Protein AF-A0A2E3W223-F1 (afdb_monomer_lite)

Radius of gyration: 14.81 Å; chains: 1; bounding box: 36×37×32 Å

Sequence (92 aa):
MTFQKFMIMNHSEAHQRSEVVDMLINPDHIVSIKPIRMTTNDQKVVEGYWIRLSNGKKYKAIQVPASFKTALEEDLPAPTFVSETMFEEQLQ

pLDDT: mean 72.54, std 17.09, range [40.56, 92.75]

Structure (mmCIF, N/CA/C/O backbone):
data_AF-A0A2E3W223-F1
#
_entry.id   AF-A0A2E3W223-F1
#
loop_
_atom_site.group_PDB
_atom_site.id
_atom_site.type_symbol
_atom_site.label_atom_id
_atom_site.label_alt_id
_atom_site.label_comp_id
_atom_site.label_asym_id
_atom_site.label_entity_id
_atom_site.label_seq_id
_atom_site.pdbx_PDB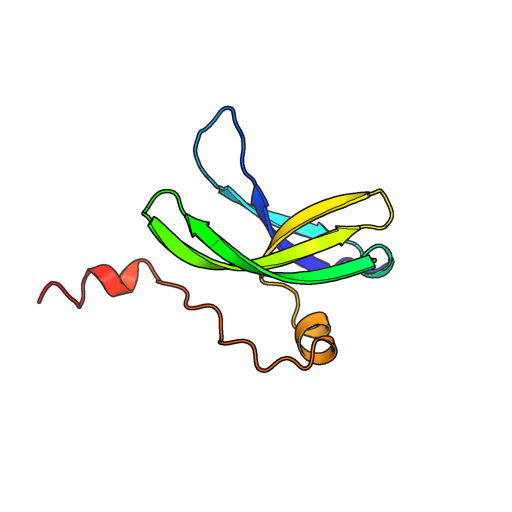_ins_code
_atom_site.Cartn_x
_atom_site.Cartn_y
_atom_site.Cartn_z
_atom_site.occupancy
_atom_site.B_iso_or_equiv
_atom_site.auth_seq_id
_atom_site.auth_comp_id
_atom_site.auth_asym_id
_atom_site.auth_atom_id
_atom_site.pdbx_PDB_model_num
ATOM 1 N N . MET A 1 1 ? -1.024 10.814 16.322 1.00 64.00 1 MET A N 1
ATOM 2 C CA . MET A 1 1 ? -0.553 10.606 14.937 1.00 64.00 1 MET A CA 1
ATOM 3 C C . MET A 1 1 ? 0.592 9.617 14.972 1.00 64.00 1 MET A C 1
ATOM 5 O O . MET A 1 1 ? 1.573 9.884 15.656 1.00 6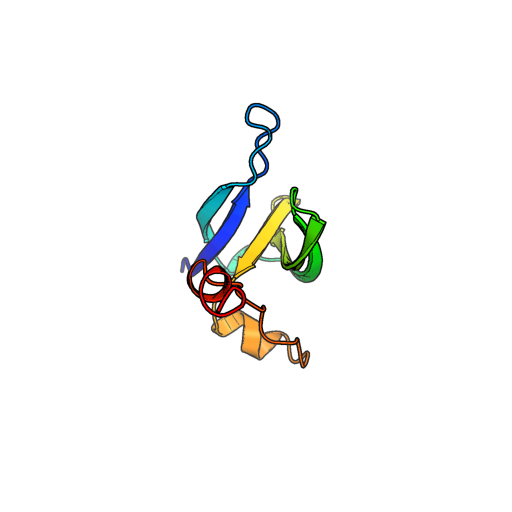4.00 1 MET A O 1
ATOM 9 N N . THR A 1 2 ? 0.443 8.474 14.305 1.00 86.12 2 THR A N 1
ATOM 10 C CA . THR A 1 2 ? 1.511 7.472 14.174 1.00 86.12 2 THR A CA 1
ATOM 11 C C . THR A 1 2 ? 1.953 7.414 12.718 1.00 86.12 2 THR A C 1
ATOM 13 O O . THR A 1 2 ? 1.156 7.658 11.820 1.00 86.12 2 THR A O 1
ATOM 16 N N . PHE A 1 3 ? 3.229 7.135 12.470 1.00 88.50 3 PHE A N 1
ATOM 17 C CA . PHE A 1 3 ? 3.752 6.947 11.121 1.00 88.50 3 PHE A CA 1
ATOM 18 C C . PHE A 1 3 ? 4.313 5.542 11.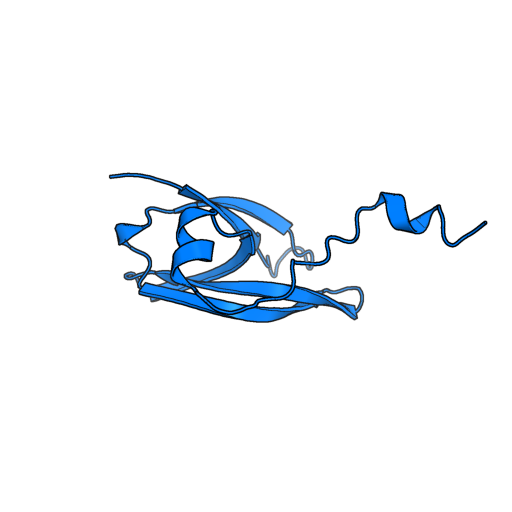011 1.00 88.50 3 PHE A C 1
ATOM 20 O O . PHE A 1 3 ? 4.984 5.067 11.927 1.00 88.50 3 PHE A O 1
ATOM 27 N N . GLN A 1 4 ? 4.039 4.883 9.892 1.00 88.50 4 GLN A N 1
ATOM 28 C CA . GLN A 1 4 ? 4.594 3.571 9.595 1.00 88.50 4 GLN A CA 1
ATOM 29 C C . GLN A 1 4 ? 5.413 3.634 8.311 1.00 88.50 4 GLN A C 1
ATOM 31 O O . GLN A 1 4 ? 5.144 4.446 7.424 1.00 88.50 4 GLN A O 1
ATOM 36 N N . LYS A 1 5 ? 6.445 2.794 8.248 1.00 87.19 5 LYS A N 1
ATOM 37 C CA . LYS A 1 5 ? 7.392 2.738 7.139 1.00 87.19 5 LYS A CA 1
ATOM 38 C C . LYS A 1 5 ? 6.855 1.838 6.029 1.00 87.19 5 LYS A C 1
ATOM 40 O O . LYS A 1 5 ? 6.529 0.681 6.271 1.00 87.19 5 LYS A O 1
ATOM 45 N N . PHE A 1 6 ? 6.804 2.371 4.819 1.00 87.12 6 PHE A N 1
ATOM 46 C CA . PHE A 1 6 ? 6.426 1.673 3.596 1.00 87.12 6 PHE A CA 1
ATOM 47 C C . PHE A 1 6 ? 7.591 1.731 2.615 1.00 87.12 6 PHE A C 1
ATOM 49 O O . PHE A 1 6 ? 8.226 2.776 2.489 1.00 87.12 6 PHE A O 1
ATOM 56 N N . MET A 1 7 ? 7.841 0.642 1.889 1.00 87.56 7 MET A N 1
ATOM 57 C CA . MET A 1 7 ? 8.769 0.664 0.754 1.00 87.56 7 MET A CA 1
ATOM 58 C C . MET A 1 7 ? 7.977 0.864 -0.529 1.00 87.56 7 MET A C 1
ATOM 60 O O . MET A 1 7 ? 7.225 -0.022 -0.946 1.00 87.56 7 MET A O 1
ATOM 64 N N . ILE A 1 8 ? 8.135 2.038 -1.133 1.00 86.62 8 ILE A N 1
ATOM 65 C CA . ILE A 1 8 ? 7.389 2.487 -2.308 1.00 86.62 8 ILE A CA 1
ATOM 66 C C . ILE A 1 8 ? 8.295 2.441 -3.530 1.00 86.62 8 ILE A C 1
ATOM 68 O O . ILE A 1 8 ? 9.433 2.892 -3.479 1.00 86.62 8 ILE A O 1
ATOM 72 N N . MET A 1 9 ? 7.774 1.937 -4.644 1.00 83.06 9 MET A N 1
ATOM 73 C CA . MET A 1 9 ? 8.414 2.103 -5.942 1.00 83.06 9 MET A CA 1
ATOM 74 C C . MET A 1 9 ? 8.051 3.468 -6.506 1.00 83.06 9 MET A C 1
ATOM 76 O O . MET A 1 9 ? 6.886 3.736 -6.821 1.00 83.06 9 MET A O 1
ATOM 80 N N . ASN A 1 10 ? 9.057 4.317 -6.653 1.00 75.88 10 ASN A N 1
ATOM 81 C CA . ASN A 1 10 ? 8.936 5.578 -7.351 1.00 75.88 10 ASN A CA 1
ATOM 82 C C . ASN A 1 10 ? 9.364 5.387 -8.810 1.00 75.88 10 ASN A C 1
ATOM 84 O O . ASN A 1 10 ? 10.477 4.941 -9.087 1.00 75.88 10 ASN A O 1
ATOM 88 N N . HIS A 1 11 ? 8.471 5.715 -9.742 1.00 64.81 11 HIS A N 1
ATOM 89 C CA . HIS A 1 11 ? 8.809 5.759 -11.158 1.00 64.81 11 HIS A CA 1
ATOM 90 C C . HIS A 1 11 ? 9.031 7.218 -11.539 1.00 64.81 11 HIS A C 1
ATOM 92 O O . HIS A 1 11 ? 8.073 7.966 -11.732 1.00 64.81 11 HIS A O 1
ATOM 98 N N . SER A 1 12 ? 10.295 7.630 -11.600 1.00 55.78 12 SER A N 1
ATOM 99 C CA . SER A 1 12 ? 10.647 8.931 -12.157 1.00 55.78 12 SER A CA 1
ATOM 100 C C . SER A 1 12 ? 10.751 8.802 -13.674 1.00 55.78 12 SER A C 1
ATOM 102 O O . SER A 1 12 ? 11.648 8.125 -14.182 1.00 55.78 12 SER A O 1
ATOM 104 N N . GLU A 1 13 ? 9.852 9.470 -14.403 1.00 51.16 13 GLU A N 1
ATOM 105 C CA . GLU A 1 13 ? 9.875 9.534 -15.875 1.00 51.16 13 GLU A CA 1
ATOM 106 C C . GLU A 1 13 ? 11.215 10.080 -16.407 1.00 51.16 13 GLU A C 1
ATOM 108 O O . GLU A 1 13 ? 11.655 9.705 -17.490 1.00 51.16 13 GLU A O 1
ATOM 113 N N . ALA A 1 14 ? 11.912 10.900 -15.610 1.00 51.78 14 ALA A N 1
ATOM 114 C CA . ALA A 1 14 ? 13.207 11.483 -15.952 1.00 51.78 14 ALA A CA 1
ATOM 115 C C . ALA A 1 14 ? 14.385 10.492 -15.893 1.00 51.78 14 ALA A C 1
ATOM 117 O O . ALA A 1 14 ? 15.413 10.740 -16.521 1.00 51.78 14 ALA A O 1
ATOM 118 N N . HIS A 1 15 ? 14.268 9.384 -15.150 1.00 49.97 15 HIS A N 1
ATOM 119 C CA . HIS A 1 15 ? 15.396 8.473 -14.917 1.00 49.97 15 HIS A CA 1
ATOM 120 C C . HIS A 1 15 ? 15.212 7.067 -15.492 1.00 49.97 15 HIS A C 1
ATOM 122 O O . HIS A 1 15 ? 16.152 6.281 -15.408 1.00 49.97 15 HIS A O 1
ATOM 128 N N . GLN A 1 16 ? 14.044 6.732 -16.067 1.00 52.72 16 GLN A N 1
ATOM 129 C CA . GLN A 1 16 ? 13.691 5.390 -16.587 1.00 52.72 16 GLN A CA 1
ATOM 130 C C . GLN A 1 16 ? 13.964 4.221 -15.610 1.00 52.72 16 GLN A C 1
ATOM 132 O O . GLN A 1 16 ? 13.804 3.051 -15.959 1.00 52.72 16 GLN A O 1
ATOM 137 N N . ARG A 1 17 ? 14.342 4.520 -14.366 1.00 54.72 17 ARG A N 1
ATOM 138 C CA . ARG A 1 17 ? 14.693 3.581 -13.309 1.00 54.72 17 ARG A CA 1
ATOM 139 C C . ARG A 1 17 ? 13.608 3.640 -12.254 1.00 54.72 17 ARG A C 1
ATOM 141 O O . ARG A 1 17 ? 13.176 4.711 -11.833 1.00 54.72 17 ARG A O 1
ATOM 148 N N . SER A 1 18 ? 13.147 2.457 -11.875 1.00 62.16 18 SER A N 1
ATOM 149 C CA . SER A 1 18 ? 12.245 2.302 -10.745 1.00 62.16 18 SER A CA 1
ATOM 150 C C . SER A 1 18 ? 13.105 2.260 -9.492 1.00 62.16 18 SER A C 1
ATOM 152 O O . SER A 1 18 ? 13.877 1.322 -9.316 1.00 62.16 18 SER A O 1
ATOM 154 N N . GLU A 1 19 ? 13.005 3.287 -8.656 1.00 72.94 19 GLU A N 1
ATOM 155 C CA . GLU A 1 19 ? 13.739 3.354 -7.393 1.00 72.94 19 GLU A CA 1
ATOM 156 C C . GLU A 1 19 ? 12.824 2.932 -6.248 1.00 72.94 19 GLU A C 1
ATOM 158 O O . GLU A 1 19 ? 11.668 3.356 -6.161 1.00 72.94 19 GLU A O 1
ATOM 163 N N . VAL A 1 20 ? 13.339 2.077 -5.368 1.00 78.12 20 VAL A N 1
ATOM 164 C CA . VAL A 1 20 ? 12.659 1.705 -4.128 1.00 78.12 20 VAL A CA 1
ATOM 165 C C . VAL A 1 20 ? 13.053 2.720 -3.066 1.00 78.12 20 VAL A C 1
ATOM 167 O O . VAL A 1 20 ? 14.228 2.854 -2.737 1.00 78.12 20 VAL A O 1
ATOM 170 N N . VAL A 1 21 ? 12.066 3.435 -2.535 1.00 83.75 21 VAL A N 1
ATOM 171 C CA . VAL A 1 21 ? 12.270 4.484 -1.537 1.00 83.75 21 VAL A CA 1
ATOM 172 C C . VAL A 1 21 ? 11.462 4.172 -0.287 1.00 83.75 21 VAL A C 1
ATOM 174 O O . VAL A 1 21 ? 10.295 3.775 -0.348 1.00 83.75 21 VAL A O 1
ATOM 177 N N . ASP A 1 22 ? 12.086 4.403 0.860 1.00 85.25 22 ASP A N 1
ATOM 178 C CA . ASP A 1 22 ? 11.430 4.351 2.156 1.00 85.25 22 ASP A CA 1
ATOM 179 C C . ASP A 1 22 ? 10.557 5.593 2.373 1.00 85.25 22 ASP A C 1
ATOM 181 O O . ASP A 1 22 ? 11.039 6.725 2.344 1.00 85.25 22 ASP A O 1
ATOM 185 N N . MET A 1 23 ? 9.267 5.391 2.641 1.00 87.25 23 MET A N 1
ATOM 186 C CA . MET A 1 23 ? 8.315 6.465 2.920 1.00 87.25 23 MET A CA 1
ATOM 187 C C . MET A 1 23 ? 7.582 6.229 4.238 1.00 87.25 23 MET A C 1
ATOM 189 O O . MET A 1 23 ? 7.081 5.140 4.512 1.00 87.25 23 MET A O 1
ATOM 193 N N . LEU A 1 24 ? 7.467 7.284 5.042 1.00 90.19 24 LEU A N 1
ATOM 194 C CA . LEU A 1 24 ? 6.630 7.297 6.237 1.00 90.19 24 LEU A CA 1
ATOM 195 C C . LEU A 1 24 ? 5.223 7.777 5.872 1.00 90.19 24 LEU A C 1
ATOM 197 O O . LEU A 1 24 ? 5.043 8.913 5.434 1.00 90.19 24 LEU A O 1
ATOM 201 N N . ILE A 1 25 ? 4.222 6.921 6.065 1.00 88.69 25 ILE A N 1
ATOM 202 C CA . ILE A 1 25 ? 2.809 7.248 5.837 1.00 88.69 25 ILE A CA 1
ATOM 203 C C . ILE A 1 25 ? 2.074 7.144 7.170 1.00 88.69 25 ILE A C 1
ATOM 205 O O . ILE A 1 25 ? 2.298 6.200 7.927 1.00 88.69 25 ILE A O 1
ATOM 209 N N . ASN A 1 26 ? 1.191 8.103 7.454 1.00 91.19 26 ASN A N 1
ATOM 210 C CA . ASN A 1 26 ? 0.250 7.978 8.562 1.00 91.19 26 ASN A CA 1
ATOM 211 C C . ASN A 1 26 ? -0.871 6.981 8.175 1.00 91.19 26 ASN A C 1
ATOM 213 O O . ASN A 1 26 ? -1.633 7.289 7.249 1.00 91.19 26 ASN A O 1
ATOM 217 N N . PRO A 1 27 ? -0.987 5.825 8.864 1.00 88.44 27 PRO A N 1
ATOM 218 C CA . PRO A 1 27 ? -2.032 4.818 8.657 1.00 88.44 27 PRO A CA 1
ATOM 219 C C . PRO A 1 27 ? -3.451 5.374 8.577 1.00 88.44 27 PRO A C 1
ATOM 221 O O . PRO A 1 27 ? -4.234 4.909 7.755 1.00 88.44 27 PRO A O 1
ATOM 224 N N . ASP A 1 28 ? -3.757 6.403 9.371 1.00 90.62 28 ASP A N 1
ATOM 225 C CA . ASP A 1 28 ? -5.102 6.982 9.482 1.00 90.62 28 ASP A CA 1
ATOM 226 C C . ASP A 1 28 ? -5.584 7.611 8.162 1.00 90.62 28 ASP A C 1
ATOM 228 O O . ASP A 1 28 ? -6.776 7.824 7.952 1.00 90.62 28 ASP A O 1
ATOM 232 N N . HIS A 1 29 ? -4.656 7.919 7.252 1.00 91.69 29 HIS A N 1
ATOM 233 C CA . HIS A 1 29 ? -4.972 8.461 5.933 1.00 91.69 29 HIS A CA 1
ATOM 234 C C . HIS A 1 29 ? -5.044 7.391 4.842 1.00 91.69 29 HIS A C 1
ATOM 236 O O . HIS A 1 29 ? -5.297 7.741 3.688 1.00 91.69 29 HIS A O 1
ATOM 242 N N . ILE A 1 30 ? -4.812 6.116 5.157 1.00 90.31 30 ILE A N 1
ATOM 243 C CA . ILE A 1 30 ? -4.899 5.028 4.183 1.00 90.31 30 ILE A CA 1
ATOM 244 C C . ILE A 1 30 ? -6.363 4.627 4.021 1.00 90.31 30 ILE A C 1
ATOM 246 O O . ILE A 1 30 ? -7.025 4.212 4.963 1.00 90.31 30 ILE A O 1
ATOM 250 N N . VAL A 1 31 ? -6.861 4.740 2.791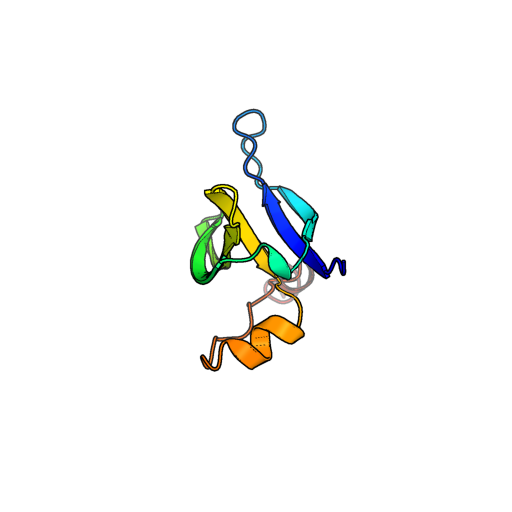 1.00 91.56 31 VAL A N 1
ATOM 251 C CA . VAL A 1 31 ? -8.238 4.378 2.428 1.00 91.56 31 VAL A CA 1
ATOM 252 C C . VAL A 1 31 ? -8.320 2.935 1.945 1.00 91.56 31 VAL A C 1
ATOM 254 O O . VAL A 1 31 ? -9.316 2.261 2.176 1.00 91.56 31 VAL A O 1
ATOM 257 N N . SER A 1 32 ? -7.298 2.452 1.235 1.00 88.12 32 SER A N 1
ATOM 258 C CA . SER A 1 32 ? -7.262 1.066 0.768 1.00 88.12 32 SER A CA 1
ATOM 259 C C . SER A 1 32 ? -5.844 0.613 0.463 1.00 88.12 32 SER A C 1
ATOM 261 O O . SER A 1 32 ? -5.059 1.386 -0.095 1.00 88.12 32 SER A O 1
ATOM 263 N N . ILE A 1 33 ? -5.577 -0.664 0.714 1.00 88.00 33 ILE A N 1
ATOM 264 C CA . ILE A 1 33 ? -4.400 -1.381 0.229 1.00 88.00 33 ILE A CA 1
ATOM 265 C C . ILE A 1 33 ? -4.912 -2.539 -0.627 1.00 88.00 33 ILE A C 1
ATOM 267 O O . ILE A 1 33 ? -5.788 -3.273 -0.181 1.00 88.00 33 ILE A O 1
ATOM 271 N N . LYS A 1 34 ? -4.427 -2.674 -1.864 1.00 86.44 34 LYS A N 1
ATOM 272 C CA . LYS A 1 34 ? -4.805 -3.781 -2.758 1.00 86.44 34 LYS A CA 1
ATOM 273 C C . LYS A 1 34 ? -3.569 -4.470 -3.319 1.00 86.44 34 LYS A C 1
ATOM 275 O O . LYS A 1 34 ? -2.709 -3.749 -3.825 1.00 86.44 34 LYS A O 1
ATOM 280 N N . PRO A 1 35 ? -3.472 -5.806 -3.284 1.00 84.56 35 PRO A N 1
ATOM 281 C CA . PRO A 1 35 ? -2.363 -6.512 -3.906 1.00 84.56 35 PRO A CA 1
ATOM 282 C C . PRO A 1 35 ? -2.377 -6.308 -5.424 1.00 84.56 35 PRO A C 1
ATOM 284 O O . PRO A 1 35 ? -3.433 -6.189 -6.051 1.00 84.56 35 PRO A O 1
ATOM 287 N N . ILE A 1 36 ? -1.190 -6.239 -6.016 1.00 82.94 36 ILE A N 1
ATOM 288 C CA . ILE A 1 36 ? -0.982 -6.124 -7.457 1.00 82.94 36 ILE A CA 1
ATOM 289 C C . ILE A 1 36 ? 0.225 -6.937 -7.897 1.00 82.94 36 ILE A C 1
ATOM 291 O O . ILE A 1 36 ? 1.197 -7.086 -7.163 1.00 82.94 36 ILE A O 1
ATOM 295 N N . ARG A 1 37 ? 0.191 -7.384 -9.151 1.00 80.81 37 ARG A N 1
ATOM 296 C CA . ARG A 1 37 ? 1.362 -7.891 -9.865 1.00 80.81 37 ARG A CA 1
ATOM 297 C C . ARG A 1 37 ? 1.895 -6.804 -10.780 1.00 80.81 37 ARG A C 1
ATOM 299 O O . ARG A 1 37 ? 1.128 -6.134 -11.471 1.00 80.81 37 ARG A O 1
ATOM 306 N N . MET A 1 38 ? 3.200 -6.602 -10.752 1.00 76.31 38 MET A N 1
ATOM 307 C CA . MET A 1 38 ? 3.892 -5.564 -11.501 1.00 76.31 38 MET A CA 1
ATOM 308 C C . MET A 1 38 ? 5.040 -6.198 -12.265 1.00 76.31 38 MET A C 1
ATOM 310 O O . MET A 1 38 ? 5.783 -6.998 -11.710 1.00 76.31 38 MET A O 1
ATOM 314 N N . THR A 1 39 ? 5.214 -5.815 -13.521 1.00 73.00 39 THR A N 1
ATOM 315 C CA . THR A 1 39 ? 6.387 -6.216 -14.295 1.00 73.00 39 THR A CA 1
ATOM 316 C C . THR A 1 39 ? 7.462 -5.150 -14.128 1.00 73.00 39 THR A C 1
ATOM 318 O O . THR A 1 39 ? 7.185 -3.963 -14.320 1.00 73.00 39 THR A O 1
ATOM 321 N N . THR A 1 40 ? 8.667 -5.547 -13.730 1.00 70.31 40 THR A N 1
ATOM 322 C CA . THR A 1 40 ? 9.827 -4.649 -13.708 1.00 70.31 40 THR A CA 1
ATOM 323 C C . THR A 1 40 ? 10.392 -4.481 -15.118 1.00 70.31 40 THR A C 1
ATOM 325 O O . THR A 1 40 ? 10.050 -5.229 -16.034 1.00 70.31 40 THR A O 1
ATOM 328 N N . ASN A 1 41 ? 11.280 -3.501 -15.303 1.00 69.06 41 ASN A N 1
ATOM 329 C CA . ASN A 1 41 ? 11.945 -3.260 -16.588 1.00 69.06 41 ASN A CA 1
ATOM 330 C C . ASN A 1 41 ? 12.696 -4.503 -17.109 1.00 69.06 41 ASN A C 1
ATOM 332 O O . ASN A 1 41 ? 12.781 -4.703 -18.316 1.00 69.06 41 ASN A O 1
ATOM 336 N N . ASP A 1 42 ? 13.148 -5.378 -16.207 1.00 69.62 42 ASP A N 1
ATOM 337 C CA . ASP A 1 42 ? 13.854 -6.625 -16.527 1.00 69.62 42 ASP A CA 1
ATOM 338 C C . ASP A 1 42 ? 12.901 -7.799 -16.822 1.00 69.62 42 ASP A C 1
ATOM 340 O O . ASP A 1 42 ? 13.283 -8.962 -16.709 1.00 69.62 42 ASP A O 1
ATOM 344 N N . GLN A 1 43 ? 11.633 -7.510 -17.143 1.00 69.75 43 GLN A N 1
ATOM 345 C CA . GLN A 1 43 ? 10.568 -8.485 -17.425 1.00 69.75 43 GLN A CA 1
ATOM 346 C C . GLN A 1 43 ? 10.265 -9.466 -16.278 1.00 69.75 43 GLN A C 1
ATOM 348 O O . GLN A 1 43 ? 9.564 -10.459 -16.473 1.00 69.75 43 GLN A O 1
ATOM 353 N N . LYS A 1 44 ? 10.732 -9.182 -15.057 1.00 71.25 44 LYS A N 1
ATOM 354 C CA . LYS A 1 44 ? 10.397 -9.980 -13.874 1.00 71.25 44 LYS A CA 1
ATOM 355 C C . LYS A 1 44 ? 9.044 -9.544 -13.327 1.00 71.25 44 LYS A C 1
ATOM 357 O O . LYS A 1 44 ? 8.766 -8.352 -13.207 1.00 71.25 44 LYS A O 1
ATOM 362 N N . VAL A 1 45 ? 8.208 -10.514 -12.971 1.00 74.25 45 VAL A N 1
ATOM 363 C CA . VAL A 1 45 ? 6.943 -10.254 -12.277 1.00 74.25 45 VAL A CA 1
ATOM 364 C C . VAL A 1 45 ? 7.222 -10.174 -10.782 1.00 74.25 45 VAL A C 1
ATOM 366 O O . VAL A 1 45 ? 7.716 -11.126 -10.186 1.00 74.25 45 VAL A O 1
ATOM 369 N N . VAL A 1 46 ? 6.903 -9.030 -10.189 1.00 77.88 46 VAL A N 1
ATOM 370 C CA . VAL A 1 46 ? 7.027 -8.748 -8.759 1.00 77.88 46 VAL A CA 1
ATOM 371 C C . VAL A 1 46 ? 5.641 -8.473 -8.194 1.00 77.88 46 VAL A C 1
ATOM 373 O O . VAL A 1 46 ? 4.815 -7.801 -8.815 1.00 77.88 46 VAL A O 1
ATOM 376 N N . GLU A 1 47 ? 5.376 -8.987 -7.001 1.00 79.62 47 GLU A N 1
ATOM 377 C CA . GLU A 1 47 ? 4.138 -8.716 -6.278 1.00 79.62 47 GLU A CA 1
ATOM 378 C C . GLU A 1 47 ? 4.311 -7.492 -5.373 1.00 79.62 47 GLU A C 1
ATOM 380 O O . GLU A 1 47 ? 5.360 -7.275 -4.766 1.00 79.62 47 GLU A O 1
ATOM 385 N N . GLY A 1 48 ? 3.284 -6.654 -5.312 1.00 85.75 48 GLY A N 1
ATOM 386 C CA . GLY A 1 48 ? 3.276 -5.437 -4.515 1.00 85.75 48 GLY A CA 1
ATOM 387 C C . GLY A 1 48 ? 1.859 -5.015 -4.162 1.00 85.75 48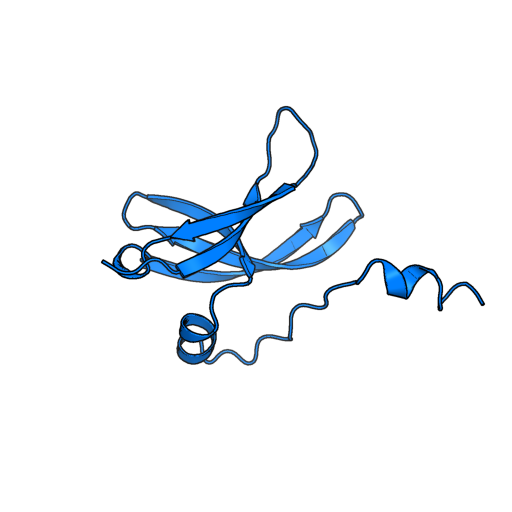 GLY A C 1
ATOM 388 O O . GLY A 1 48 ? 0.920 -5.803 -4.224 1.00 85.75 48 GLY A O 1
ATOM 389 N N . TYR A 1 49 ? 1.695 -3.749 -3.802 1.00 88.00 49 TYR A N 1
ATOM 390 C CA . TYR A 1 49 ? 0.453 -3.206 -3.277 1.00 88.00 49 TYR A CA 1
ATOM 391 C C . TYR A 1 49 ? 0.169 -1.822 -3.853 1.00 88.00 49 TYR A C 1
ATOM 393 O O . TYR A 1 49 ? 1.040 -0.955 -3.877 1.00 88.00 49 TYR A O 1
ATOM 401 N N . TRP A 1 50 ? -1.074 -1.570 -4.246 1.00 90.50 50 TRP A N 1
ATOM 402 C CA . TRP A 1 50 ? -1.592 -0.216 -4.395 1.00 90.50 50 TRP A CA 1
ATOM 403 C C . TRP A 1 50 ? -2.036 0.319 -3.044 1.00 90.50 50 TRP A C 1
ATOM 405 O O . TRP A 1 50 ? -2.983 -0.200 -2.459 1.00 90.50 50 TRP A O 1
ATOM 415 N N . ILE A 1 51 ? -1.417 1.405 -2.598 1.00 90.19 51 ILE A N 1
ATOM 416 C CA . ILE A 1 51 ? -1.832 2.168 -1.421 1.00 90.19 51 ILE A CA 1
ATOM 417 C C . ILE A 1 51 ? -2.568 3.411 -1.906 1.00 90.19 51 ILE A C 1
ATOM 419 O O . ILE A 1 51 ? -1.997 4.228 -2.634 1.00 90.19 51 ILE A O 1
ATOM 423 N N . ARG A 1 52 ? -3.830 3.572 -1.505 1.00 92.75 52 ARG A N 1
ATOM 424 C CA . ARG A 1 52 ? -4.621 4.782 -1.762 1.00 92.75 52 ARG A CA 1
ATOM 425 C C . ARG A 1 52 ? -4.758 5.584 -0.479 1.00 92.75 52 ARG A C 1
ATOM 427 O O . ARG A 1 52 ? -5.208 5.047 0.530 1.00 92.75 52 ARG A O 1
ATOM 434 N N . LEU A 1 53 ? -4.424 6.868 -0.546 1.00 92.62 53 LEU A N 1
ATOM 435 C CA . LEU A 1 53 ? -4.593 7.804 0.560 1.00 92.62 53 LEU A CA 1
ATOM 436 C C . LEU A 1 53 ? -5.878 8.631 0.420 1.00 92.62 53 LEU A C 1
ATOM 438 O O . LEU A 1 53 ? -6.415 8.799 -0.679 1.00 92.62 53 LEU A O 1
ATOM 442 N N . SER A 1 54 ? -6.347 9.194 1.533 1.00 92.25 54 SER A N 1
ATOM 443 C CA . SER A 1 54 ? -7.567 10.011 1.612 1.00 92.25 54 SER A CA 1
ATOM 444 C C . SER A 1 54 ? -7.471 11.335 0.855 1.00 92.25 54 SER A C 1
ATOM 446 O O . SER A 1 54 ? -8.477 11.844 0.377 1.00 92.25 54 SER A O 1
ATOM 448 N N . ASN A 1 55 ? -6.256 11.841 0.639 1.00 91.50 55 ASN A N 1
ATOM 449 C CA . ASN A 1 55 ? -5.988 13.004 -0.214 1.00 91.50 55 ASN A CA 1
ATOM 450 C C . ASN A 1 55 ? -5.991 12.680 -1.724 1.00 91.50 55 ASN A C 1
ATOM 452 O O . ASN A 1 55 ? -5.615 13.525 -2.533 1.00 91.50 55 ASN A O 1
ATOM 456 N N . GLY A 1 56 ? -6.345 11.452 -2.112 1.00 89.00 56 GLY A N 1
ATOM 457 C CA . GLY A 1 56 ? -6.398 11.018 -3.507 1.00 89.00 56 GLY A CA 1
ATOM 458 C C . GLY A 1 56 ? -5.069 10.523 -4.086 1.00 89.00 56 GLY A C 1
ATOM 459 O O . GLY A 1 56 ? -5.079 9.963 -5.185 1.00 89.00 56 GLY A O 1
ATOM 460 N N . LYS A 1 57 ? -3.945 10.652 -3.364 1.00 90.50 57 LYS A N 1
ATOM 461 C CA . LYS A 1 57 ? -2.646 10.125 -3.809 1.00 90.50 57 LYS A CA 1
ATOM 462 C C . LYS A 1 57 ? -2.646 8.595 -3.817 1.00 90.50 57 LYS A C 1
ATOM 464 O O . LYS A 1 57 ? -3.294 7.950 -2.987 1.00 90.50 57 LYS A O 1
ATOM 469 N N . LYS A 1 58 ? -1.905 8.019 -4.763 1.00 91.62 58 LYS A N 1
ATOM 470 C CA . LYS A 1 58 ? -1.744 6.572 -4.927 1.00 91.62 58 LYS A CA 1
ATOM 471 C C . LYS A 1 58 ? -0.267 6.223 -5.019 1.00 91.62 58 LYS A C 1
ATOM 473 O O . LYS A 1 58 ? 0.473 6.913 -5.714 1.00 91.62 58 LYS A O 1
ATOM 478 N N . TYR A 1 59 ? 0.127 5.132 -4.376 1.00 90.25 59 TYR A N 1
ATOM 479 C CA . TYR A 1 59 ? 1.506 4.656 -4.359 1.00 90.25 59 TYR A CA 1
ATOM 480 C C . TYR A 1 59 ? 1.575 3.157 -4.621 1.00 90.25 59 TYR A C 1
ATOM 482 O O . TYR A 1 59 ? 0.740 2.407 -4.119 1.00 90.25 59 TYR A O 1
ATOM 490 N N . LYS A 1 60 ? 2.585 2.725 -5.378 1.00 88.62 60 LYS A N 1
ATOM 491 C CA . LYS A 1 60 ? 2.924 1.307 -5.530 1.00 88.62 60 LYS A CA 1
ATOM 492 C C . LYS A 1 60 ? 3.945 0.946 -4.463 1.00 88.62 60 LYS A C 1
ATOM 494 O O . LYS A 1 60 ? 5.033 1.504 -4.472 1.00 88.62 60 LYS A O 1
ATOM 499 N N . ALA A 1 61 ? 3.618 0.039 -3.559 1.00 88.06 61 ALA A N 1
ATOM 500 C CA . ALA A 1 61 ? 4.532 -0.442 -2.535 1.00 88.06 61 ALA A CA 1
ATOM 501 C C . ALA A 1 61 ? 4.949 -1.883 -2.805 1.00 88.06 61 ALA A C 1
ATOM 503 O O . ALA A 1 61 ? 4.139 -2.685 -3.250 1.00 88.06 61 ALA A O 1
ATOM 504 N N . ILE A 1 62 ? 6.197 -2.221 -2.507 1.00 84.38 62 ILE A N 1
ATOM 505 C CA . ILE A 1 62 ? 6.673 -3.615 -2.492 1.00 84.38 62 ILE A CA 1
ATOM 506 C C . ILE A 1 62 ? 6.567 -4.224 -1.094 1.00 84.38 62 ILE A C 1
ATOM 508 O O . ILE A 1 62 ? 6.502 -5.438 -0.938 1.00 84.38 62 ILE A O 1
ATOM 512 N N . GLN A 1 63 ? 6.517 -3.379 -0.062 1.00 82.62 63 GLN A N 1
ATOM 513 C CA . GLN A 1 63 ? 6.365 -3.824 1.313 1.00 82.62 63 GLN A CA 1
ATOM 514 C C . GLN A 1 63 ? 5.428 -2.898 2.084 1.00 82.62 63 GLN A C 1
ATOM 516 O O . GLN A 1 63 ? 5.565 -1.672 2.049 1.00 82.62 63 GLN A O 1
ATOM 521 N N . VAL A 1 64 ? 4.502 -3.520 2.811 1.00 83.94 64 VAL A N 1
ATOM 522 C CA . VAL A 1 64 ? 3.619 -2.873 3.783 1.00 83.94 64 VAL A CA 1
ATOM 523 C C . VAL A 1 64 ? 3.956 -3.364 5.200 1.00 83.94 64 VAL A C 1
ATOM 525 O O . VAL A 1 64 ? 4.405 -4.509 5.351 1.00 83.94 64 VAL A O 1
ATOM 528 N N . PRO A 1 65 ? 3.751 -2.535 6.240 1.00 82.44 65 PRO A N 1
ATOM 529 C CA . PRO A 1 65 ? 3.949 -2.927 7.632 1.00 82.44 65 PRO A CA 1
ATOM 530 C C . PRO A 1 65 ? 3.132 -4.165 8.021 1.00 82.44 65 PRO A C 1
ATOM 532 O O . PRO A 1 65 ? 2.027 -4.377 7.522 1.00 82.44 65 PRO A O 1
ATOM 535 N N . ALA A 1 66 ? 3.655 -4.960 8.959 1.00 78.38 66 ALA A N 1
ATOM 536 C CA . ALA A 1 66 ? 3.027 -6.209 9.404 1.00 78.38 66 ALA A CA 1
ATOM 537 C C . ALA A 1 66 ? 1.594 -6.019 9.937 1.00 78.38 66 ALA A C 1
ATOM 539 O O . ALA A 1 66 ? 0.738 -6.863 9.702 1.00 78.38 66 ALA A O 1
ATOM 540 N N . SER A 1 67 ? 1.319 -4.877 10.569 1.00 76.31 67 SER A N 1
ATOM 541 C CA . SER A 1 67 ? -0.009 -4.459 11.041 1.00 76.31 67 SER A CA 1
ATOM 542 C C . SER A 1 67 ? -1.088 -4.509 9.950 1.00 76.31 67 SER A C 1
ATOM 544 O O . SER A 1 67 ? -2.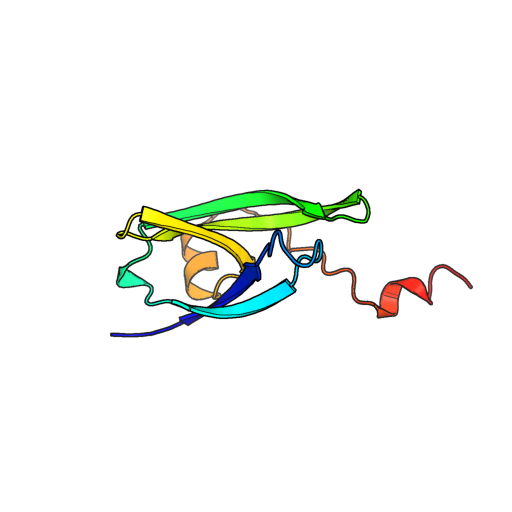222 -4.889 10.227 1.00 76.31 67 SER A O 1
ATOM 546 N N . PHE A 1 68 ? -0.737 -4.168 8.707 1.00 75.00 68 PHE A N 1
ATOM 547 C CA . PHE A 1 68 ? -1.659 -4.204 7.571 1.00 75.00 68 PHE A CA 1
ATOM 548 C C . PHE A 1 68 ? -1.770 -5.587 6.936 1.00 75.00 68 PHE A C 1
ATOM 550 O O . PHE A 1 68 ? -2.798 -5.888 6.342 1.00 75.00 68 PHE A O 1
ATOM 557 N N . LYS A 1 69 ? -0.743 -6.436 7.071 1.00 67.06 69 LYS A N 1
ATOM 558 C CA . LYS A 1 69 ? -0.783 -7.812 6.556 1.00 67.06 69 LYS A CA 1
ATOM 559 C C . LYS A 1 69 ? -1.821 -8.651 7.294 1.00 67.06 69 LYS A C 1
ATOM 561 O O . LYS A 1 69 ? -2.572 -9.369 6.652 1.00 67.06 69 LYS A O 1
ATOM 566 N N . THR A 1 70 ? -1.913 -8.499 8.615 1.00 63.34 70 THR A N 1
ATOM 567 C CA . THR A 1 70 ? -2.911 -9.205 9.433 1.00 63.34 70 THR A CA 1
ATOM 568 C C . THR A 1 70 ? -4.339 -8.799 9.078 1.00 63.34 70 THR A C 1
ATOM 570 O O . THR A 1 70 ? -5.222 -9.640 9.058 1.00 63.34 70 THR A O 1
ATOM 573 N N . ALA A 1 71 ? -4.569 -7.522 8.759 1.00 61.03 71 ALA A N 1
ATOM 574 C CA . ALA A 1 71 ? -5.894 -7.017 8.401 1.00 61.03 71 ALA A CA 1
ATOM 575 C C . ALA A 1 71 ? -6.333 -7.376 6.970 1.00 61.03 71 ALA A C 1
ATOM 577 O O . ALA A 1 71 ? -7.500 -7.195 6.634 1.00 61.03 71 ALA A O 1
ATOM 578 N N . LEU A 1 72 ? -5.405 -7.821 6.117 1.00 62.66 72 LEU A N 1
ATOM 579 C CA . LEU A 1 72 ? -5.698 -8.130 4.722 1.00 62.66 72 LEU A CA 1
ATOM 580 C C . LEU A 1 72 ? -6.226 -9.555 4.514 1.00 62.66 72 LEU A C 1
ATOM 582 O O . LEU A 1 72 ? -6.800 -9.745 3.453 1.00 62.66 72 LEU A O 1
ATOM 586 N N . GLU A 1 73 ? -6.061 -10.493 5.471 1.00 53.88 73 GLU A N 1
ATOM 587 C CA . GLU A 1 73 ? -6.550 -11.903 5.463 1.00 53.88 73 GLU A CA 1
ATOM 588 C C . GLU A 1 73 ? -6.683 -12.567 4.071 1.00 53.88 73 GLU A C 1
ATOM 590 O O . GLU A 1 73 ? -7.544 -13.405 3.821 1.00 53.88 73 GLU A O 1
ATOM 595 N N . GLU A 1 74 ? -5.798 -12.217 3.146 1.00 54.03 74 GLU A N 1
ATOM 596 C CA . GLU A 1 74 ? -5.618 -12.896 1.880 1.00 54.03 74 GLU A CA 1
ATOM 597 C C . GLU A 1 74 ? -4.317 -13.670 2.026 1.00 54.03 74 GLU A C 1
ATOM 599 O O . GLU A 1 74 ? -3.295 -13.114 2.446 1.00 54.03 74 GLU A O 1
ATOM 604 N N . ASP A 1 75 ? -4.382 -14.962 1.711 1.00 49.19 75 ASP A N 1
ATOM 605 C CA . ASP A 1 75 ? -3.264 -15.902 1.636 1.00 49.19 75 ASP A CA 1
ATOM 606 C C . ASP A 1 75 ? -2.367 -15.486 0.453 1.00 49.19 75 ASP A C 1
ATOM 608 O O . ASP A 1 75 ? -2.326 -16.098 -0.614 1.00 49.19 75 ASP A O 1
ATOM 612 N N . LEU A 1 76 ? -1.766 -14.303 0.582 1.00 49.94 76 LEU A N 1
ATOM 613 C CA . LEU A 1 76 ? -0.955 -13.683 -0.445 1.00 49.94 76 LEU A CA 1
ATOM 614 C C . LEU A 1 76 ? 0.399 -14.386 -0.429 1.00 49.94 76 LEU A C 1
ATOM 616 O O . LEU A 1 76 ? 1.035 -14.435 0.632 1.00 49.94 76 LEU A O 1
ATOM 620 N N . PRO A 1 77 ? 0.863 -14.910 -1.578 1.00 49.56 77 PRO A N 1
ATOM 621 C CA . PRO A 1 77 ? 2.176 -15.514 -1.641 1.00 49.56 77 PRO A CA 1
ATOM 622 C C . PRO A 1 77 ? 3.210 -14.505 -1.140 1.00 49.56 77 PRO A C 1
ATOM 624 O O . PRO A 1 77 ? 3.157 -13.311 -1.443 1.00 49.56 77 PRO A O 1
ATOM 627 N N . ALA A 1 78 ? 4.128 -14.978 -0.298 1.00 52.06 78 ALA A N 1
ATOM 628 C CA . ALA A 1 78 ? 5.196 -14.136 0.205 1.00 52.06 78 ALA A CA 1
ATOM 629 C C . ALA A 1 78 ? 5.928 -13.505 -0.994 1.00 52.06 78 ALA A C 1
ATOM 631 O O . ALA A 1 78 ? 6.276 -14.236 -1.929 1.00 52.06 78 ALA A O 1
ATOM 632 N N . PRO A 1 79 ? 6.170 -12.179 -0.993 1.00 51.06 79 PRO A N 1
ATOM 633 C CA . PRO A 1 79 ? 6.882 -11.534 -2.083 1.00 51.06 79 PRO A CA 1
ATOM 634 C C . PRO A 1 79 ? 8.217 -12.249 -2.273 1.00 51.06 79 PRO A C 1
ATOM 636 O O . PRO A 1 79 ? 9.041 -12.308 -1.358 1.00 51.06 79 PRO A O 1
ATOM 639 N N . THR A 1 80 ? 8.399 -12.854 -3.446 1.00 47.75 80 THR A N 1
ATOM 640 C CA . THR A 1 80 ? 9.644 -13.531 -3.795 1.00 47.75 80 THR A CA 1
ATOM 641 C C . THR A 1 80 ? 10.680 -12.452 -4.063 1.00 47.75 80 THR A C 1
ATOM 643 O O . THR A 1 80 ? 10.776 -11.902 -5.160 1.00 47.75 80 THR A O 1
ATOM 646 N N . PHE A 1 81 ? 11.419 -12.088 -3.020 1.00 52.44 81 PHE A N 1
ATOM 647 C CA . PHE A 1 81 ? 12.605 -11.265 -3.160 1.00 52.44 81 PHE A CA 1
ATOM 648 C C . PHE A 1 81 ? 13.648 -12.115 -3.873 1.00 52.44 81 PHE A C 1
ATOM 650 O O . PHE A 1 81 ? 14.202 -13.043 -3.289 1.00 52.44 81 PHE A O 1
ATOM 657 N N . VAL A 1 82 ? 13.910 -11.819 -5.143 1.00 48.50 82 VAL A N 1
ATOM 658 C CA . VAL A 1 82 ? 15.136 -12.303 -5.772 1.00 48.50 82 VAL A CA 1
ATOM 659 C C . VAL A 1 82 ? 16.252 -11.473 -5.149 1.00 48.50 82 VAL A C 1
ATOM 661 O O . VAL A 1 82 ? 16.453 -10.322 -5.533 1.00 48.50 82 VAL A O 1
ATOM 664 N N . SER A 1 83 ? 16.898 -11.999 -4.108 1.00 43.44 83 SER A N 1
ATOM 665 C CA . SER A 1 83 ? 18.127 -11.399 -3.599 1.00 43.44 83 SER A CA 1
ATOM 666 C C . SER A 1 83 ? 19.186 -11.471 -4.701 1.00 43.44 83 SER A C 1
ATOM 668 O O . SER A 1 83 ? 19.253 -12.461 -5.432 1.00 43.44 83 SER A O 1
ATOM 670 N N . GLU A 1 84 ? 20.021 -10.435 -4.826 1.00 45.50 84 GLU A N 1
ATOM 671 C CA . GLU A 1 84 ? 21.153 -10.404 -5.774 1.00 45.50 84 GLU A CA 1
ATOM 672 C C . GLU A 1 84 ? 22.055 -11.649 -5.657 1.00 45.50 84 GLU A C 1
ATOM 674 O O . GLU A 1 84 ? 22.671 -12.062 -6.632 1.00 45.50 84 GLU A O 1
ATOM 679 N N . THR A 1 85 ? 22.049 -12.318 -4.502 1.00 44.22 85 THR A N 1
ATOM 680 C CA . THR A 1 85 ? 22.784 -13.555 -4.214 1.00 44.22 85 THR A CA 1
ATOM 681 C C . THR A 1 85 ? 22.283 -14.821 -4.919 1.00 44.22 85 THR A C 1
ATOM 683 O O . THR A 1 85 ? 23.063 -15.755 -5.050 1.00 44.22 85 THR A O 1
ATOM 686 N N . MET A 1 86 ? 21.039 -14.896 -5.414 1.00 43.53 86 MET A N 1
ATOM 687 C CA . MET A 1 86 ? 20.561 -16.114 -6.105 1.00 43.53 86 MET A CA 1
ATOM 688 C C . MET A 1 86 ? 21.030 -16.235 -7.563 1.00 43.53 86 MET A C 1
ATOM 690 O O . MET A 1 86 ? 20.805 -17.264 -8.195 1.00 43.53 86 MET A O 1
ATOM 694 N N . PHE A 1 87 ? 21.679 -15.205 -8.111 1.00 42.38 87 PHE A N 1
ATOM 695 C CA . PHE A 1 87 ? 22.186 -15.242 -9.484 1.00 42.38 87 PHE A CA 1
ATOM 696 C C . PHE A 1 87 ? 23.507 -16.023 -9.608 1.00 42.38 87 PHE A C 1
ATOM 698 O O . PHE A 1 87 ? 23.803 -16.544 -10.679 1.00 42.38 87 PHE A O 1
ATOM 705 N N . GLU A 1 88 ? 24.283 -16.141 -8.524 1.00 44.81 88 GLU A N 1
ATOM 706 C CA . GLU A 1 88 ? 25.589 -16.817 -8.550 1.00 44.81 88 GLU A CA 1
ATOM 707 C C . GLU A 1 88 ? 25.490 -18.340 -8.356 1.00 44.81 88 GLU A C 1
ATOM 709 O O . GLU A 1 88 ? 26.308 -19.070 -8.909 1.00 44.81 88 GLU A O 1
ATOM 714 N N . GLU A 1 89 ? 24.465 -18.851 -7.661 1.00 42.56 89 GLU A N 1
ATOM 715 C CA . GLU A 1 89 ? 24.311 -20.300 -7.420 1.00 42.56 89 GLU A CA 1
ATOM 716 C C . GLU A 1 89 ? 23.655 -21.073 -8.578 1.00 42.56 89 GLU A C 1
ATOM 718 O O . GLU A 1 89 ? 23.744 -22.295 -8.616 1.00 42.56 89 GLU A O 1
ATOM 723 N N . GLN A 1 90 ? 23.023 -20.402 -9.551 1.00 41.41 90 GLN A N 1
ATOM 724 C CA . GLN A 1 90 ? 22.476 -21.064 -10.752 1.00 41.41 90 GLN A CA 1
ATOM 725 C C . GLN A 1 90 ? 23.469 -21.146 -11.926 1.00 41.41 90 GLN A C 1
ATOM 727 O O . GLN A 1 90 ? 23.112 -21.650 -12.992 1.00 41.41 90 GLN A O 1
ATOM 732 N N . LEU A 1 91 ? 24.695 -20.644 -11.746 1.00 48.38 91 LEU A N 1
ATOM 733 C CA . LEU A 1 91 ? 25.773 -20.671 -12.744 1.00 48.38 91 LEU A CA 1
ATOM 734 C C . LEU A 1 91 ? 26.929 -21.627 -12.381 1.00 48.38 91 LEU A C 1
ATOM 736 O O . LEU A 1 91 ? 27.933 -21.641 -13.098 1.00 48.38 91 LEU A O 1
ATOM 740 N N . GLN A 1 92 ? 26.788 -22.432 -11.321 1.00 40.56 92 GLN A N 1
ATOM 741 C CA . GLN A 1 92 ? 27.625 -23.615 -11.062 1.00 40.56 92 GLN A CA 1
ATOM 742 C C . GLN A 1 92 ? 26.880 -24.899 -11.430 1.00 40.56 92 GLN A C 1
ATOM 744 O O . GLN A 1 92 ? 27.562 -25.830 -11.916 1.00 40.56 92 GLN A O 1
#

Foldseek 3Di:
DDWDWFFFFDDDPVPNDTDTDIDTDDPVFWPDKDKDWDQHPVRDIWIWIWTAGNVGDITTTNDDDPVVVVVVPDPDPDTPPPDPVVVVVVVD

Secondary structure (DSSP, 8-state):
---EEEEEEEE-TTT--EEEEEEEE-GGGEEEEEEEEEE-TTS-EEEEEEEEETTS-EEEEEE--HHHHHHH---PPPP----GGGGTTT--